Protein AF-0000000067519959 (afdb_homodimer)

Foldseek 3Di:
DPPPVPPVVVVPDDDDDDDADDPPDPDDPVVVVVVVQVVCVVVVHDDDDDDDDDDPVVRVVSVVVVVVVVVVVVD/DPPPVPVVVVVPDDDDDDDADDPPDPDDPVVVVVVVQVVCVVVVHDDDDDDDDDDPVVRVVSVVVVVVVVVVVVD

Solvent-accessible surface area (backbone atoms only — not comparable to full-atom values): 8517 Å² total; per-residue (Å²): 130,84,76,71,71,73,73,67,72,70,56,67,60,32,29,36,34,40,42,36,29,36,35,58,29,64,60,53,70,68,56,47,51,52,55,51,49,50,55,39,48,73,72,62,33,42,78,52,67,48,73,46,79,48,52,69,68,54,46,53,50,51,46,54,50,48,52,53,52,54,56,60,68,76,104,130,84,76,70,71,72,72,66,70,69,54,68,57,34,29,35,33,40,42,37,27,36,35,57,29,63,59,53,70,69,55,46,50,52,55,50,50,51,55,38,48,73,73,62,33,44,80,52,67,48,74,46,80,46,51,68,69,54,48,53,50,52,47,52,51,51,51,52,52,53,57,60,67,77,107

Radius of gyration: 18.95 Å; Cα contacts (8 Å, |Δi|>4): 198; chains: 2; bounding box: 27×70×62 Å

pLDDT: mean 84.11, std 17.25, range [36.34, 96.75]

Secondary structure (DSSP, 8-state):
-------------EEEEEEEEEEEE-S-HHHHHHHHHHHHHHTT-EEEEEEEEE-HHHHHHHHHHHHHHHHHHH-/-------------EEEEEEEEEEEE-S-HHHHHHHHHHHHHHTT-EEEEEEEEE-HHHHHHHHHHHHHHHHHHH-

Organism: Bacillus anthracis (NCBI:txid1392)

Structure (mmCIF, N/CA/C/O backbone):
data_AF-0000000067519959-model_v1
#
loop_
_entity.id
_entity.type
_entity.pdbx_description
1 polymer 'Group-Specific protein'
#
loop_
_atom_site.group_PDB
_atom_site.id
_atom_site.type_symbol
_atom_site.label_atom_id
_at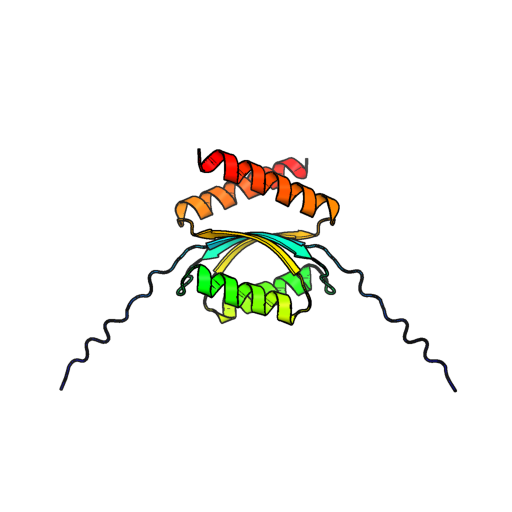om_site.label_alt_id
_atom_site.label_comp_id
_atom_site.label_asym_id
_atom_site.label_entity_id
_atom_site.label_seq_id
_atom_site.pdbx_PDB_ins_code
_atom_site.Cartn_x
_atom_site.Cartn_y
_atom_site.Cartn_z
_atom_site.occupancy
_atom_site.B_iso_or_equiv
_atom_site.auth_seq_id
_atom_site.auth_comp_id
_atom_site.auth_asym_id
_atom_site.auth_atom_id
_atom_site.pdbx_PDB_model_num
ATOM 1 N N . MET A 1 1 ? -1.181 -24.703 -41.594 1 36.34 1 MET A N 1
ATOM 2 C CA . MET A 1 1 ? -1.459 -23.547 -40.75 1 36.34 1 MET A CA 1
ATOM 3 C C . MET A 1 1 ? -0.954 -23.797 -39.312 1 36.34 1 MET A C 1
ATOM 5 O O . MET A 1 1 ? -1.254 -24.812 -38.719 1 36.34 1 MET A O 1
ATOM 9 N N . VAL A 1 2 ? 0.289 -23.375 -39.031 1 45.81 2 VAL A N 1
ATOM 10 C CA . VAL A 1 2 ? 0.974 -23.641 -37.781 1 45.81 2 VAL A CA 1
ATOM 11 C C . VAL A 1 2 ? 0.142 -23.109 -36.625 1 45.81 2 VAL A C 1
ATOM 13 O O . VAL A 1 2 ? -0.231 -21.938 -36.594 1 45.81 2 VAL A O 1
ATOM 16 N N . ARG A 1 3 ? -0.757 -23.906 -36.031 1 43.06 3 ARG A N 1
ATOM 17 C CA . ARG A 1 3 ? -1.477 -23.547 -34.812 1 43.06 3 ARG A CA 1
ATOM 18 C C . ARG A 1 3 ? -0.517 -23.047 -33.75 1 43.06 3 ARG A C 1
ATOM 20 O O . ARG A 1 3 ? 0.298 -23.812 -33.219 1 43.06 3 ARG A O 1
ATOM 27 N N . LYS A 1 4 ? 0.146 -21.922 -33.969 1 47.75 4 LYS A N 1
ATOM 28 C CA . LYS A 1 4 ? 0.887 -21.375 -32.844 1 47.75 4 LYS A CA 1
ATOM 29 C C . LYS A 1 4 ? 0.043 -21.406 -31.578 1 47.75 4 LYS A C 1
ATOM 31 O O . LYS A 1 4 ? -1.058 -20.844 -31.531 1 47.75 4 LYS A O 1
ATOM 36 N N . THR A 1 5 ? -0.086 -22.531 -30.984 1 51.06 5 THR A N 1
ATOM 37 C CA . THR A 1 5 ? -0.683 -22.562 -29.656 1 51.06 5 THR A CA 1
ATOM 38 C C . THR A 1 5 ? -0.149 -21.422 -28.797 1 51.06 5 THR A C 1
ATOM 40 O O . THR A 1 5 ? 1.065 -21.25 -28.672 1 51.06 5 THR A O 1
ATOM 43 N N . PHE A 1 6 ? -0.607 -20.203 -29.016 1 48.59 6 PHE A N 1
ATOM 44 C CA . PHE A 1 6 ? -0.306 -19.125 -28.078 1 48.59 6 PHE A CA 1
ATOM 45 C C . PHE A 1 6 ? -0.328 -19.625 -26.641 1 48.59 6 PHE A C 1
ATOM 47 O O . PHE A 1 6 ? -1.382 -20 -26.125 1 48.59 6 PHE A O 1
ATOM 54 N N . LYS A 1 7 ? 0.5 -20.516 -26.281 1 46.31 7 LYS A N 1
ATOM 55 C CA . LYS A 1 7 ? 0.615 -20.797 -24.859 1 46.31 7 LYS A CA 1
ATOM 56 C C . LYS A 1 7 ? 0.479 -19.531 -24.031 1 46.31 7 LYS A C 1
ATOM 58 O O . LYS A 1 7 ? 1.348 -18.656 -24.062 1 46.31 7 LYS A O 1
ATOM 63 N N . MET A 1 8 ? -0.597 -18.953 -23.984 1 49.78 8 MET A N 1
ATOM 64 C CA . MET A 1 8 ? -0.885 -17.844 -23.078 1 49.78 8 MET A CA 1
ATOM 65 C C . MET A 1 8 ? -0.305 -18.094 -21.703 1 49.78 8 MET A C 1
ATOM 67 O O . MET A 1 8 ? -0.64 -19.078 -21.047 1 49.78 8 MET A O 1
ATOM 71 N N . ARG A 1 9 ? 0.953 -18 -21.625 1 47.34 9 ARG A N 1
ATOM 72 C CA . ARG A 1 9 ? 1.515 -18.016 -20.281 1 47.34 9 ARG A CA 1
ATOM 73 C C . ARG A 1 9 ? 0.597 -17.312 -19.297 1 47.34 9 ARG A C 1
ATOM 75 O O . ARG A 1 9 ? 0.313 -16.125 -19.453 1 47.34 9 ARG A O 1
ATOM 82 N N . VAL A 1 10 ? -0.532 -17.969 -18.984 1 52.34 10 VAL A N 1
ATOM 83 C CA . VAL A 1 10 ? -1.39 -17.391 -17.953 1 52.34 10 VAL A CA 1
ATOM 84 C C . VAL A 1 10 ? -0.539 -16.922 -16.781 1 52.34 10 VAL A C 1
ATOM 86 O O . VAL A 1 10 ? 0.177 -17.719 -16.172 1 52.34 10 VAL A O 1
ATOM 89 N N . SER A 1 11 ? 0.105 -15.844 -17.062 1 58.41 11 SER A N 1
ATOM 90 C CA . SER A 1 11 ? 0.878 -15.289 -15.953 1 58.41 11 SER A CA 1
ATOM 91 C C . SER A 1 11 ? 0.144 -15.453 -14.625 1 58.41 11 SER A C 1
ATOM 93 O O . SER A 1 11 ? -1.071 -15.266 -14.555 1 58.41 11 SER A O 1
ATOM 95 N N . 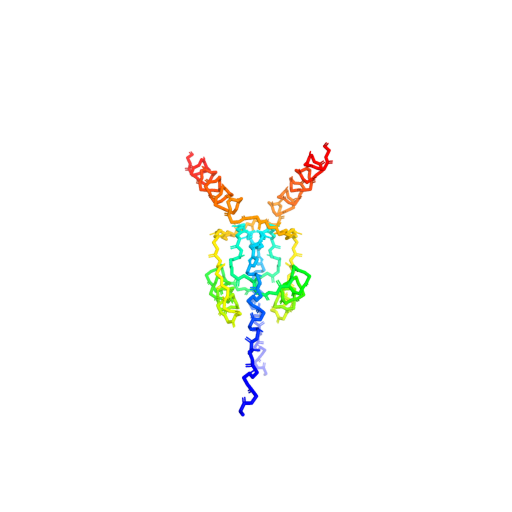LYS A 1 12 ? 0.566 -16.5 -13.875 1 72.5 12 LYS A N 1
ATOM 96 C CA . LYS A 1 12 ? 0.002 -16.75 -12.555 1 72.5 12 LYS A CA 1
ATOM 97 C C . LYS A 1 12 ? -0.206 -15.453 -11.789 1 72.5 12 LYS A C 1
ATOM 99 O O . LYS A 1 12 ? 0.714 -14.641 -11.672 1 72.5 12 LYS A O 1
ATOM 104 N N . ASN A 1 13 ? -1.413 -15.062 -11.656 1 89.06 13 ASN A N 1
ATOM 105 C CA . ASN A 1 13 ? -1.755 -13.891 -10.852 1 89.06 13 ASN A CA 1
ATOM 106 C C . ASN A 1 13 ? -1.28 -14.047 -9.406 1 89.06 13 ASN A C 1
ATOM 108 O O . ASN A 1 13 ? -1.373 -15.133 -8.836 1 89.06 13 ASN A O 1
ATOM 112 N N . ARG A 1 14 ? -0.535 -13.07 -9.023 1 93.75 14 ARG A N 1
ATOM 113 C CA . ARG A 1 14 ? 0.003 -13.055 -7.672 1 93.75 14 ARG A CA 1
ATOM 114 C C . ARG A 1 14 ? -0.76 -12.07 -6.793 1 93.75 14 ARG A C 1
ATOM 116 O O . ARG A 1 14 ? -1.47 -11.195 -7.301 1 93.75 14 ARG A O 1
ATOM 123 N N . THR A 1 15 ? -0.699 -12.391 -5.531 1 96.06 15 THR A N 1
ATOM 124 C CA . THR A 1 15 ? -1.194 -11.477 -4.508 1 96.06 15 THR A CA 1
ATOM 125 C C . THR A 1 15 ? -0.038 -10.875 -3.715 1 96.06 15 THR A C 1
ATOM 127 O O . THR A 1 15 ? 0.8 -11.602 -3.18 1 96.06 15 THR A O 1
ATOM 130 N N . ILE A 1 16 ? -0.036 -9.555 -3.701 1 96.19 16 ILE A N 1
ATOM 131 C CA . ILE A 1 16 ? 1.062 -8.867 -3.027 1 96.19 16 ILE A CA 1
ATOM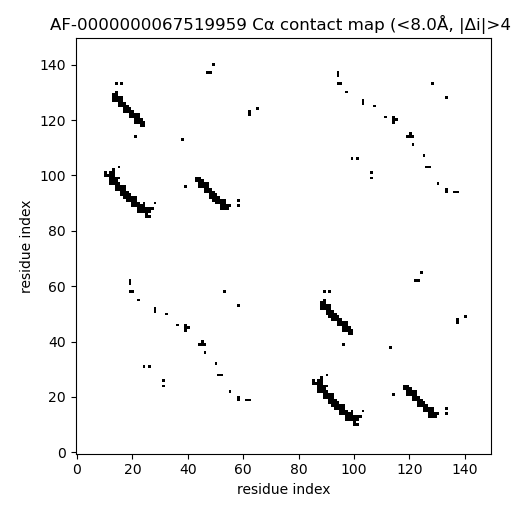 132 C C . ILE A 1 16 ? 0.513 -8.008 -1.891 1 96.19 16 ILE A C 1
ATOM 134 O O . ILE A 1 16 ? -0.435 -7.242 -2.084 1 96.19 16 ILE A O 1
ATOM 138 N N . SER A 1 17 ? 1.067 -8.172 -0.747 1 95.19 17 SER A N 1
ATOM 139 C CA . SER A 1 17 ? 0.707 -7.336 0.392 1 95.19 17 SER A CA 1
ATOM 140 C C . SER A 1 17 ? 1.558 -6.07 0.438 1 95.19 17 SER A C 1
ATOM 142 O O . SER A 1 17 ? 2.742 -6.102 0.102 1 95.19 17 SER A O 1
ATOM 144 N N . ILE A 1 18 ? 0.909 -4.961 0.808 1 94.94 18 ILE A N 1
ATOM 145 C CA . ILE A 1 18 ? 1.596 -3.695 1.041 1 94.94 18 ILE A CA 1
ATOM 146 C C . ILE A 1 18 ? 1.307 -3.203 2.457 1 94.94 18 ILE A C 1
ATOM 148 O O . ILE A 1 18 ? 0.147 -2.998 2.826 1 94.94 18 ILE A O 1
ATOM 152 N N . ASN A 1 19 ? 2.354 -3.076 3.246 1 92.62 19 ASN A N 1
ATOM 153 C CA . ASN A 1 19 ? 2.271 -2.531 4.598 1 92.62 19 ASN A CA 1
ATOM 154 C C . ASN A 1 19 ? 3.33 -1.457 4.832 1 92.62 19 ASN A C 1
ATOM 156 O O . ASN A 1 19 ? 4.527 -1.749 4.832 1 92.62 19 ASN A O 1
ATOM 160 N N . GLY A 1 20 ? 2.805 -0.282 4.973 1 94.06 20 GLY A N 1
ATOM 161 C CA . GLY A 1 20 ? 3.74 0.816 5.156 1 94.06 20 GLY A CA 1
ATOM 162 C C . GLY A 1 20 ? 3.076 2.18 5.109 1 94.06 20 GLY A C 1
ATOM 163 O O . GLY A 1 20 ? 1.878 2.303 5.371 1 94.06 20 GLY A O 1
ATOM 164 N N . SER A 1 21 ? 3.961 3.189 4.891 1 95.62 21 SER A N 1
ATOM 165 C CA . SER A 1 21 ? 3.498 4.57 4.848 1 95.62 21 SER A CA 1
ATOM 166 C C . SER A 1 21 ? 4.121 5.328 3.68 1 95.62 21 SER A C 1
ATOM 168 O O . SER A 1 21 ? 5.285 5.102 3.338 1 95.62 21 SER A O 1
ATOM 170 N N . ILE A 1 22 ? 3.344 6.152 3.092 1 96.38 22 ILE A N 1
ATOM 171 C CA . ILE A 1 22 ? 3.812 7.105 2.09 1 96.38 22 ILE A CA 1
ATOM 172 C C . ILE A 1 22 ? 4.027 8.469 2.738 1 96.38 22 ILE A C 1
ATOM 174 O O . ILE A 1 22 ? 3.113 9.031 3.346 1 96.38 22 ILE A O 1
ATOM 178 N N . LEU A 1 23 ? 5.234 8.984 2.588 1 95.25 23 LEU A N 1
ATOM 179 C CA . LEU A 1 23 ? 5.625 10.25 3.205 1 95.25 23 LEU A CA 1
ATOM 180 C C . LEU A 1 23 ? 5.633 11.375 2.176 1 95.25 23 LEU A C 1
ATOM 182 O O . LEU A 1 23 ? 5.672 11.117 0.971 1 95.25 23 LEU A O 1
ATOM 186 N N . ASP A 1 24 ? 5.539 12.672 2.693 1 94.25 24 ASP A N 1
ATOM 187 C CA . ASP A 1 24 ? 5.656 13.883 1.894 1 94.25 24 ASP A CA 1
ATOM 188 C C . ASP A 1 24 ? 4.527 13.977 0.871 1 94.25 24 ASP A C 1
ATOM 190 O O . ASP A 1 24 ? 4.742 14.422 -0.26 1 94.25 24 ASP A O 1
ATOM 194 N N . VAL A 1 25 ? 3.4 13.523 1.271 1 94.38 25 VAL A N 1
ATOM 195 C CA . VAL A 1 25 ? 2.238 13.594 0.392 1 94.38 25 VAL A CA 1
ATOM 196 C C . VAL A 1 25 ? 1.671 15.008 0.396 1 94.38 25 VAL A C 1
ATOM 198 O O . VAL A 1 25 ? 1.24 15.508 1.438 1 94.38 25 VAL A O 1
ATOM 201 N N . ASP A 1 26 ? 1.649 15.609 -0.728 1 93.38 26 ASP A N 1
ATOM 202 C CA . ASP A 1 26 ? 1.277 17.016 -0.831 1 93.38 26 ASP A CA 1
ATOM 203 C C . ASP A 1 26 ? -0.172 17.172 -1.289 1 93.38 26 ASP A C 1
ATOM 205 O O . ASP A 1 26 ? -0.574 18.234 -1.746 1 93.38 26 ASP A O 1
ATOM 209 N N . VAL A 1 27 ? -0.937 16.109 -1.329 1 93.19 27 VAL A N 1
ATOM 210 C CA . VAL A 1 27 ? -2.35 16.125 -1.693 1 93.19 27 VAL A CA 1
ATOM 211 C C . VAL A 1 27 ? -3.189 15.586 -0.533 1 93.19 27 VAL A C 1
ATOM 213 O O . VAL A 1 27 ? -2.646 15.078 0.449 1 93.19 27 VAL A O 1
ATOM 216 N N . THR A 1 28 ? -4.449 15.742 -0.542 1 93.69 28 THR A N 1
ATOM 217 C CA . THR A 1 28 ? -5.352 15.234 0.483 1 93.69 28 THR A CA 1
ATOM 218 C C . THR A 1 28 ? -5.438 13.711 0.42 1 93.69 28 THR A C 1
ATOM 220 O O . THR A 1 28 ? -5.059 13.102 -0.584 1 93.69 28 THR A O 1
ATOM 223 N N . HIS A 1 29 ? -5.863 13.109 1.526 1 94.44 29 HIS A N 1
ATOM 224 C CA . HIS A 1 29 ? -6.039 11.664 1.583 1 94.44 29 HIS A CA 1
ATOM 225 C C . HIS A 1 29 ? -6.926 11.164 0.446 1 94.44 29 HIS A C 1
ATOM 227 O O . HIS A 1 29 ? -6.629 10.148 -0.178 1 94.44 29 HIS A O 1
ATOM 233 N N . ASP A 1 30 ? -8.039 11.883 0.213 1 94.69 30 ASP A N 1
ATOM 234 C CA . ASP A 1 30 ? -8.969 11.492 -0.844 1 94.69 30 ASP A CA 1
ATOM 235 C C . ASP A 1 30 ? -8.289 11.523 -2.211 1 94.69 30 ASP A C 1
ATOM 237 O O . ASP A 1 30 ? -8.5 10.641 -3.039 1 94.69 30 ASP A O 1
ATOM 241 N N . GLU A 1 31 ? -7.59 12.562 -2.494 1 94.88 31 GLU A N 1
ATOM 242 C CA . GLU A 1 31 ? -6.863 12.672 -3.756 1 94.88 31 GLU A CA 1
ATOM 243 C C . GLU A 1 31 ? -5.832 11.555 -3.896 1 94.88 31 GLU A C 1
ATOM 245 O O . GLU A 1 31 ? -5.648 11.008 -4.984 1 94.88 31 GLU A O 1
ATOM 250 N N . PHE A 1 32 ? -5.156 11.312 -2.805 1 95.94 32 PHE A N 1
ATOM 251 C CA . PHE A 1 32 ? -4.207 10.203 -2.805 1 95.94 32 PHE A CA 1
ATOM 252 C C . PHE A 1 32 ? -4.898 8.898 -3.188 1 95.94 32 PHE A C 1
ATOM 254 O O . PHE A 1 32 ? -4.398 8.148 -4.027 1 95.94 32 PHE A O 1
ATOM 261 N N . LEU A 1 33 ? -5.996 8.625 -2.531 1 95.12 33 LEU A N 1
ATOM 262 C CA . LEU A 1 33 ? -6.73 7.391 -2.785 1 95.12 33 LEU A CA 1
ATOM 263 C C . LEU A 1 33 ? -7.125 7.285 -4.254 1 95.12 33 LEU A C 1
ATOM 265 O O . LEU A 1 33 ? -7.031 6.207 -4.852 1 95.12 33 LEU A O 1
ATOM 269 N N . GLN A 1 34 ? -7.57 8.359 -4.773 1 95.62 34 GLN A N 1
ATOM 270 C CA . GLN A 1 34 ? -7.957 8.367 -6.184 1 95.62 34 GLN A CA 1
ATOM 271 C C . GLN A 1 34 ? -6.766 8.039 -7.082 1 95.62 34 GLN A C 1
ATOM 273 O O . GLN A 1 34 ? -6.875 7.215 -7.992 1 95.62 34 GLN A O 1
ATOM 278 N N . GLU A 1 35 ? -5.637 8.68 -6.895 1 95.94 35 GLU A N 1
ATOM 279 C CA . GLU A 1 35 ? -4.43 8.438 -7.684 1 95.94 35 GLU A CA 1
ATOM 280 C C . GLU A 1 35 ? -3.961 6.988 -7.535 1 95.94 35 GLU A C 1
ATOM 282 O O . GLU A 1 35 ? -3.533 6.367 -8.508 1 95.94 35 GLU A O 1
ATOM 287 N N . PHE A 1 36 ? -4.039 6.5 -6.289 1 96.56 36 PHE A N 1
ATOM 288 C CA . PHE A 1 36 ? -3.611 5.141 -5.988 1 96.56 36 PHE A CA 1
ATOM 289 C C . PHE A 1 36 ? -4.488 4.125 -6.711 1 96.56 36 PHE A C 1
ATOM 291 O O . PHE A 1 36 ? -3.977 3.215 -7.367 1 96.56 36 PHE A O 1
ATOM 298 N N . VAL A 1 37 ? -5.707 4.258 -6.664 1 96.06 37 VAL A N 1
ATOM 299 C CA . VAL A 1 37 ? -6.648 3.336 -7.293 1 96.06 37 VAL A CA 1
ATOM 300 C C . VAL A 1 37 ? -6.512 3.414 -8.812 1 96.06 37 VAL A C 1
ATOM 302 O O . VAL A 1 37 ? -6.586 2.396 -9.5 1 96.06 37 VAL A O 1
ATOM 305 N N . GLU A 1 38 ? -6.375 4.613 -9.289 1 96.5 38 GLU A N 1
ATOM 306 C CA . GLU A 1 38 ? -6.172 4.777 -10.727 1 96.5 38 GLU A CA 1
ATOM 307 C C . GLU A 1 38 ? -4.922 4.035 -11.195 1 96.5 38 GLU A C 1
ATOM 309 O O . GLU A 1 38 ? -4.926 3.414 -12.258 1 96.5 38 GLU A O 1
ATOM 314 N N . TRP A 1 39 ? -3.863 4.141 -10.438 1 96.75 39 TRP A N 1
ATOM 315 C CA . TRP A 1 39 ? -2.629 3.441 -10.781 1 96.75 39 TRP A CA 1
ATOM 316 C C . TRP A 1 39 ? -2.834 1.931 -10.758 1 96.75 39 TRP A C 1
ATOM 318 O O . TRP A 1 39 ? -2.451 1.231 -11.695 1 96.75 39 TRP A O 1
ATOM 328 N N . VAL A 1 40 ? -3.496 1.393 -9.695 1 96.75 40 VAL A N 1
ATOM 329 C CA . VAL A 1 40 ? -3.746 -0.037 -9.539 1 96.75 40 VAL A CA 1
ATOM 330 C C . VAL A 1 40 ? -4.621 -0.538 -10.68 1 96.75 40 VAL A C 1
ATOM 332 O O . VAL A 1 40 ? -4.312 -1.557 -11.305 1 96.75 40 VAL A O 1
ATOM 335 N N . ASP A 1 41 ? -5.625 0.231 -10.953 1 95.62 41 ASP A N 1
ATOM 336 C CA . ASP A 1 41 ? -6.559 -0.137 -12.016 1 95.62 41 ASP A CA 1
ATOM 337 C C . ASP A 1 41 ? -5.871 -0.129 -13.375 1 95.62 41 ASP A C 1
ATOM 339 O O . ASP A 1 41 ? -6.168 -0.966 -14.234 1 95.62 41 ASP A O 1
ATOM 343 N N . SER A 1 42 ? -5.023 0.807 -13.602 1 95.62 42 SER A N 1
ATOM 344 C CA . SER A 1 42 ? -4.344 0.933 -14.883 1 95.62 42 SER A CA 1
ATOM 345 C C . SER A 1 42 ? -3.482 -0.292 -15.18 1 95.62 42 SER A C 1
ATOM 347 O O . SER A 1 42 ? -3.211 -0.604 -16.344 1 95.62 42 SER A O 1
ATOM 349 N N . LYS A 1 43 ? -3.061 -1.006 -14.172 1 94.81 43 LYS A N 1
ATOM 350 C CA . LYS A 1 43 ? -2.244 -2.207 -14.32 1 94.81 43 LYS A CA 1
ATOM 351 C C . LYS A 1 43 ? -3.117 -3.453 -14.445 1 94.81 43 LYS A C 1
ATOM 353 O O . LYS A 1 43 ? -2.617 -4.543 -14.727 1 94.81 43 LYS A O 1
ATOM 358 N N . GLY A 1 44 ? -4.461 -3.248 -14.258 1 95.06 44 GLY A N 1
ATOM 359 C CA . GLY A 1 44 ? -5.375 -4.383 -14.258 1 95.06 44 GLY A CA 1
ATOM 360 C C . GLY A 1 44 ? -5.414 -5.113 -12.93 1 95.06 44 GLY A C 1
ATOM 361 O O . GLY A 1 44 ? -5.789 -6.285 -12.875 1 95.06 44 GLY A O 1
ATOM 362 N N . TRP A 1 45 ? -4.883 -4.477 -11.875 1 96.12 45 TRP A N 1
ATOM 363 C CA . TRP A 1 45 ? -4.848 -5.059 -10.539 1 96.12 45 TRP A CA 1
ATOM 364 C C . TRP A 1 45 ? -6.062 -4.625 -9.727 1 96.12 45 TRP A C 1
ATOM 366 O O . TRP A 1 45 ? -6.949 -3.938 -10.242 1 96.12 45 TRP A O 1
ATOM 376 N N . SER A 1 46 ? -6.172 -5.188 -8.492 1 95.19 46 SER A N 1
ATOM 377 C CA . SER A 1 46 ? -7.207 -4.82 -7.527 1 95.19 46 SER A CA 1
ATOM 378 C C . SER A 1 46 ? -6.621 -4.641 -6.129 1 95.19 46 SER A C 1
ATOM 380 O O . SER A 1 46 ? -5.766 -5.422 -5.703 1 95.19 46 SER A O 1
ATOM 382 N N . PHE A 1 47 ? -7.043 -3.621 -5.469 1 95.5 47 PHE A N 1
ATOM 383 C CA . PHE A 1 47 ? -6.566 -3.336 -4.121 1 95.5 47 PHE A CA 1
ATOM 384 C C . PHE A 1 47 ? -7.641 -3.646 -3.088 1 95.5 47 PHE A C 1
ATOM 386 O O . PHE A 1 47 ? -8.805 -3.27 -3.262 1 95.5 47 PHE A O 1
ATOM 393 N N . MET A 1 48 ? -7.27 -4.418 -2.129 1 93.62 48 MET A N 1
ATOM 394 C CA . MET A 1 48 ? -8.102 -4.695 -0.963 1 93.62 48 MET A CA 1
ATOM 395 C C . MET A 1 48 ? -7.379 -4.328 0.326 1 93.62 48 MET A C 1
ATOM 397 O O . MET A 1 48 ? -6.422 -5 0.721 1 93.62 48 MET A O 1
ATOM 401 N N . GLY A 1 49 ? -7.871 -3.275 0.963 1 92.81 49 GLY A N 1
ATOM 402 C CA . GLY A 1 49 ? -7.207 -2.842 2.182 1 92.81 49 GLY A CA 1
ATOM 403 C C . GLY A 1 49 ? -7.648 -1.467 2.646 1 92.81 49 GLY A C 1
ATOM 404 O O . GLY A 1 49 ? -8.766 -1.039 2.361 1 92.81 49 GLY A O 1
ATOM 405 N N . MET A 1 50 ? -6.77 -0.878 3.438 1 91.94 50 MET A N 1
ATOM 406 C CA . MET A 1 50 ? -7.141 0.392 4.055 1 91.94 50 MET A CA 1
ATOM 407 C C . MET A 1 50 ? -5.992 1.395 3.967 1 91.94 50 MET A C 1
ATOM 409 O O . MET A 1 50 ? -4.824 1.011 4.012 1 91.94 50 MET A O 1
ATOM 413 N N . THR A 1 51 ? -6.422 2.625 3.703 1 94.25 51 THR A N 1
ATOM 414 C CA . THR A 1 51 ? -5.488 3.744 3.791 1 94.25 51 THR A CA 1
ATOM 415 C C . THR A 1 51 ? -5.941 4.738 4.855 1 94.25 51 THR A C 1
ATOM 417 O O . THR A 1 51 ? -7.141 4.93 5.066 1 94.25 51 THR A O 1
ATOM 420 N N . ASP A 1 52 ? -4.996 5.301 5.574 1 93.12 52 ASP A N 1
ATOM 421 C CA . ASP A 1 52 ? -5.316 6.262 6.629 1 93.12 52 ASP A CA 1
ATOM 422 C C . ASP A 1 52 ? -4.246 7.344 6.727 1 93.12 52 ASP A C 1
ATOM 424 O O . ASP A 1 52 ? -3.064 7.082 6.492 1 93.12 52 ASP A O 1
ATOM 428 N N . GLU A 1 53 ? -4.75 8.461 7.012 1 94.38 53 GLU A N 1
ATOM 429 C CA . GLU A 1 53 ? -3.785 9.516 7.305 1 94.38 53 GLU A CA 1
ATOM 430 C C . GLU A 1 53 ? -3.238 9.391 8.719 1 94.38 53 GLU A C 1
ATOM 432 O O . GLU A 1 53 ? -4.004 9.297 9.68 1 94.38 53 GLU A O 1
ATOM 437 N N . ILE A 1 54 ? -1.948 9.398 8.789 1 94 54 ILE A N 1
ATOM 438 C CA . ILE A 1 54 ? -1.333 9.234 10.102 1 94 54 ILE A CA 1
ATOM 439 C C . ILE A 1 54 ? -0.262 10.305 10.305 1 94 54 ILE A C 1
ATOM 441 O O . ILE A 1 54 ? 0.032 11.078 9.391 1 94 54 ILE A O 1
ATOM 445 N N . THR A 1 55 ? 0.233 10.344 11.531 1 93.38 55 THR A N 1
ATOM 446 C CA . THR A 1 55 ? 1.354 11.234 11.82 1 93.38 55 THR A CA 1
ATOM 447 C C . THR A 1 55 ? 2.68 10.555 11.484 1 93.38 55 THR A C 1
ATOM 449 O O . THR A 1 55 ? 2.762 9.328 11.438 1 93.38 55 THR A O 1
ATOM 452 N N . PRO A 1 56 ? 3.648 11.312 11.242 1 90.88 56 PRO A N 1
ATOM 453 C CA . PRO A 1 56 ? 4.969 10.719 11.016 1 90.88 56 PRO A CA 1
ATOM 454 C C . PRO A 1 56 ? 5.414 9.805 12.156 1 90.88 56 PRO A C 1
ATOM 456 O O . PRO A 1 56 ? 6.094 8.805 11.922 1 90.88 56 PRO A O 1
ATOM 459 N N . GLU A 1 57 ? 5.062 10.133 13.391 1 92.31 57 GLU A N 1
ATOM 460 C CA . GLU A 1 57 ? 5.402 9.32 14.555 1 92.31 57 GLU A CA 1
ATOM 461 C C . GLU A 1 57 ? 4.734 7.953 14.492 1 92.31 57 GLU A C 1
ATOM 463 O O . GLU A 1 57 ? 5.363 6.938 14.797 1 92.31 57 GLU A O 1
ATOM 468 N N . GLU A 1 58 ? 3.514 7.945 14.07 1 92.25 58 GLU A N 1
ATOM 469 C CA . GLU A 1 58 ? 2.783 6.691 13.914 1 92.25 58 GLU A CA 1
ATOM 470 C C . GLU A 1 58 ? 3.393 5.832 12.812 1 92.25 58 GLU A C 1
ATOM 472 O O . GLU A 1 58 ? 3.457 4.605 12.938 1 92.25 58 GLU A O 1
ATOM 477 N N . ALA A 1 59 ? 3.809 6.488 11.844 1 92.19 59 ALA A N 1
ATOM 478 C CA . ALA A 1 59 ? 4.434 5.781 10.727 1 92.19 59 ALA A CA 1
ATOM 479 C C . ALA A 1 59 ? 5.715 5.078 11.172 1 92.19 59 ALA A C 1
ATOM 481 O O . ALA A 1 59 ? 5.957 3.928 10.805 1 92.19 59 ALA A O 1
ATOM 482 N N . SER A 1 60 ? 6.469 5.797 11.922 1 92.19 60 SER A N 1
ATOM 483 C CA . SER A 1 60 ? 7.711 5.234 12.438 1 92.19 60 SER A CA 1
ATOM 484 C C . SER A 1 60 ? 7.445 4.035 13.344 1 92.19 60 SER A C 1
ATOM 486 O O . SER A 1 60 ? 8.141 3.023 13.258 1 92.19 60 SER A O 1
ATOM 488 N N . GLN A 1 61 ? 6.492 4.16 14.148 1 90.31 61 GLN A N 1
ATOM 489 C CA . GLN A 1 61 ? 6.129 3.08 15.055 1 90.31 61 GLN A CA 1
ATOM 490 C C . GLN A 1 61 ? 5.625 1.859 14.289 1 90.31 61 GLN A C 1
ATOM 492 O O . GLN A 1 61 ? 5.973 0.725 14.625 1 90.31 61 GLN A O 1
ATOM 497 N N . ASN A 1 62 ? 4.828 2.141 13.305 1 86.69 62 ASN A N 1
ATOM 498 C CA . ASN A 1 62 ? 4.32 1.044 12.492 1 86.69 62 ASN A CA 1
ATOM 499 C C . ASN A 1 62 ? 5.449 0.268 11.828 1 86.69 62 ASN A C 1
ATOM 501 O O . ASN A 1 62 ? 5.387 -0.958 11.711 1 86.69 62 ASN A O 1
ATOM 505 N N . LEU A 1 63 ? 6.418 1.024 11.391 1 86.94 63 LEU A N 1
ATOM 506 C CA . LEU A 1 63 ? 7.562 0.378 10.758 1 86.94 63 LEU A CA 1
ATOM 507 C C . LEU A 1 63 ? 8.297 -0.519 11.742 1 86.94 63 LEU A C 1
ATOM 509 O O . LEU A 1 63 ? 8.641 -1.658 11.422 1 86.94 63 LEU A O 1
ATOM 513 N N . ILE A 1 64 ? 8.539 -0.032 12.836 1 89.56 64 ILE A N 1
ATOM 514 C CA . ILE A 1 64 ? 9.242 -0.776 13.875 1 89.56 64 ILE A CA 1
ATOM 515 C C . ILE A 1 64 ? 8.461 -2.043 14.219 1 89.56 64 ILE A C 1
ATOM 517 O O . ILE A 1 64 ? 9.031 -3.131 14.305 1 89.56 64 ILE A O 1
ATOM 521 N N . ASP A 1 65 ? 7.207 -1.858 14.352 1 85.06 65 ASP A N 1
ATOM 522 C CA . ASP A 1 65 ? 6.359 -3.002 14.672 1 85.06 65 ASP A CA 1
ATOM 523 C C . ASP A 1 65 ? 6.422 -4.059 13.57 1 85.06 65 ASP A C 1
ATOM 525 O O . ASP A 1 65 ? 6.473 -5.258 13.859 1 85.06 65 ASP A O 1
ATOM 529 N N . SER A 1 66 ? 6.453 -3.625 12.367 1 82.69 66 SER A N 1
ATOM 530 C CA . SER A 1 66 ? 6.492 -4.547 11.234 1 82.69 66 SER A CA 1
ATOM 531 C C . SER A 1 66 ? 7.82 -5.293 11.172 1 82.69 66 SER A C 1
ATOM 533 O O . SER A 1 66 ? 7.859 -6.477 10.82 1 82.69 66 SER A O 1
ATOM 535 N N . LEU A 1 67 ? 8.797 -4.562 11.523 1 82.81 67 LEU A N 1
ATOM 536 C CA . LEU A 1 67 ? 10.125 -5.176 11.516 1 82.81 67 LEU A CA 1
ATOM 537 C C . LEU A 1 67 ? 10.234 -6.25 12.586 1 82.81 67 LEU A C 1
ATOM 539 O O . LEU A 1 67 ? 10.812 -7.316 12.352 1 82.81 67 LEU A O 1
ATOM 543 N N . ILE A 1 68 ? 9.727 -6.039 13.641 1 84 68 ILE A N 1
ATOM 544 C CA . ILE A 1 68 ? 9.75 -6.98 14.758 1 84 68 ILE A CA 1
ATOM 545 C C . ILE A 1 68 ? 8.93 -8.219 14.406 1 84 68 ILE A C 1
ATOM 547 O O . ILE A 1 68 ? 9.359 -9.352 14.672 1 84 68 ILE A O 1
ATOM 551 N N . ASP A 1 69 ? 7.777 -7.949 13.82 1 79.19 69 ASP A N 1
ATOM 552 C CA . ASP A 1 69 ? 6.914 -9.055 13.43 1 79.19 69 ASP A CA 1
ATOM 553 C C . ASP A 1 69 ? 7.602 -9.953 12.398 1 79.19 69 ASP A C 1
ATOM 555 O O . ASP A 1 69 ? 7.469 -11.18 12.445 1 79.19 69 ASP A O 1
ATOM 559 N N . GLU A 1 70 ? 8.273 -9.375 11.469 1 77 70 GLU A N 1
ATOM 560 C CA . GLU A 1 70 ? 8.969 -10.125 10.43 1 77 70 GLU A CA 1
ATOM 561 C C . GLU A 1 70 ? 10.102 -10.961 11.016 1 77 70 GLU A C 1
ATOM 563 O O . GLU A 1 70 ? 10.375 -12.062 10.531 1 77 70 GLU A O 1
ATOM 568 N N . LYS A 1 71 ? 10.688 -10.422 11.969 1 79.56 71 LYS A N 1
ATOM 569 C CA . LYS A 1 71 ? 11.758 -11.164 12.625 1 79.56 71 LYS A CA 1
ATOM 570 C C . LYS A 1 71 ? 11.211 -12.375 13.375 1 79.56 71 LYS A C 1
ATOM 572 O O . LYS A 1 71 ? 11.852 -13.43 13.406 1 79.56 71 LYS A O 1
ATOM 577 N N . ASP A 1 72 ? 10.102 -12.25 13.891 1 75.19 72 ASP A N 1
ATOM 578 C CA . ASP A 1 72 ? 9.484 -13.336 14.648 1 75.19 72 ASP A CA 1
ATOM 579 C C . ASP A 1 72 ? 8.984 -14.438 13.719 1 75.19 72 ASP A C 1
ATOM 581 O O . ASP A 1 72 ? 8.93 -15.609 14.117 1 75.19 72 ASP A O 1
ATOM 585 N N . LYS A 1 73 ? 8.586 -14.109 12.555 1 64.56 73 LYS A N 1
ATOM 586 C CA . LYS A 1 73 ? 8.086 -15.086 11.594 1 64.56 73 LYS A CA 1
ATOM 587 C C . LYS A 1 73 ? 9.227 -15.914 11.008 1 64.56 73 LYS A C 1
ATOM 589 O O . LYS A 1 73 ? 9.023 -17.062 10.594 1 64.56 73 LYS A O 1
ATOM 594 N N . LYS A 1 74 ? 10.375 -15.523 10.812 1 63.81 74 LYS A N 1
ATOM 595 C CA . LYS A 1 74 ? 11.523 -16.25 10.289 1 63.81 74 LYS A CA 1
ATOM 596 C C . LYS A 1 74 ? 12.102 -17.203 11.328 1 63.81 74 LYS A C 1
ATOM 598 O O . LYS A 1 74 ? 12.836 -18.141 10.992 1 63.81 74 LYS A O 1
ATOM 603 N N . GLU A 1 75 ? 11.781 -17.109 12.477 1 52.84 75 GLU A N 1
ATOM 604 C CA . GLU A 1 75 ? 12.273 -18.094 13.438 1 52.84 75 GLU A CA 1
ATOM 605 C C . GLU A 1 75 ? 11.25 -19.203 13.656 1 52.84 75 GLU A C 1
ATOM 607 O O . GLU A 1 75 ? 11.617 -20.375 13.75 1 52.84 75 GLU A O 1
ATOM 612 N N . MET B 1 1 ? 6.188 47.219 -8.359 1 36.72 1 MET B N 1
ATOM 613 C CA . MET B 1 1 ? 6.527 45.812 -8.516 1 36.72 1 MET B CA 1
ATOM 614 C C . MET B 1 1 ? 5.758 44.938 -7.52 1 36.72 1 MET B C 1
ATOM 616 O O . MET B 1 1 ? 5.801 45.188 -6.316 1 36.72 1 MET B O 1
ATOM 620 N N . VAL B 1 2 ? 4.531 44.531 -7.852 1 46.06 2 VAL B N 1
ATOM 621 C CA . VAL B 1 2 ? 3.609 43.844 -6.969 1 46.06 2 VAL B CA 1
ATOM 622 C C . VAL B 1 2 ? 4.277 42.562 -6.43 1 46.06 2 VAL B C 1
ATOM 624 O O . VAL B 1 2 ? 4.781 41.75 -7.199 1 46.06 2 VAL B O 1
ATOM 627 N N . ARG B 1 3 ? 4.945 42.625 -5.266 1 43.84 3 ARG B N 1
ATOM 628 C CA . ARG B 1 3 ? 5.477 41.469 -4.57 1 43.84 3 ARG B CA 1
ATOM 629 C C . ARG B 1 3 ? 4.414 40.375 -4.426 1 43.84 3 ARG B C 1
ATOM 631 O O . ARG B 1 3 ? 3.438 40.562 -3.695 1 43.84 3 ARG B O 1
ATOM 638 N N . LYS B 1 4 ? 3.895 39.844 -5.527 1 46.91 4 LYS B N 1
ATOM 639 C CA . LYS B 1 4 ? 3.045 38.688 -5.309 1 46.91 4 LYS B CA 1
ATOM 640 C C . LYS B 1 4 ? 3.703 37.719 -4.348 1 46.91 4 LYS B C 1
ATOM 642 O O . LYS B 1 4 ? 4.82 37.25 -4.594 1 46.91 4 LYS B O 1
ATOM 647 N N . THR B 1 5 ? 3.701 37.969 -3.105 1 49.44 5 THR B N 1
ATOM 648 C CA . THR B 1 5 ? 4.082 36.938 -2.145 1 49.44 5 THR B CA 1
ATOM 649 C C . THR B 1 5 ? 3.494 35.594 -2.541 1 49.44 5 THR B C 1
ATOM 651 O O . THR B 1 5 ? 2.291 35.469 -2.775 1 49.44 5 THR B O 1
ATOM 654 N N . PHE B 1 6 ? 4.043 34.938 -3.523 1 48.09 6 PHE B N 1
ATOM 655 C CA . PHE B 1 6 ? 3.676 33.562 -3.791 1 48.09 6 PHE B CA 1
ATOM 656 C C . PHE B 1 6 ? 3.441 32.812 -2.492 1 48.09 6 PHE B C 1
ATOM 658 O O . PHE B 1 6 ? 4.371 32.594 -1.713 1 48.09 6 PHE B O 1
ATOM 665 N N . LYS B 1 7 ? 2.52 33.188 -1.703 1 46.41 7 LYS B N 1
ATOM 666 C CA . LYS B 1 7 ? 2.146 32.344 -0.584 1 46.41 7 LYS B CA 1
ATOM 667 C C . LYS B 1 7 ? 2.217 30.859 -0.977 1 46.41 7 LYS B C 1
ATOM 669 O O . LYS B 1 7 ? 1.396 30.391 -1.762 1 46.41 7 LYS B O 1
ATOM 674 N N . MET B 1 8 ? 3.334 30.359 -1.232 1 48.88 8 MET B N 1
ATOM 675 C CA . MET B 1 8 ? 3.525 28.922 -1.459 1 48.88 8 MET B CA 1
ATOM 676 C C . MET B 1 8 ? 2.744 28.109 -0.438 1 48.88 8 MET B C 1
ATOM 678 O O . MET B 1 8 ? 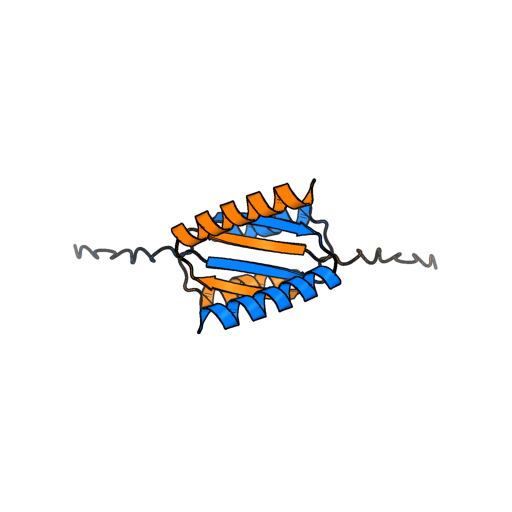3.004 28.188 0.763 1 48.88 8 MET B O 1
ATOM 682 N N . ARG B 1 9 ? 1.51 28.141 -0.615 1 46.72 9 ARG B N 1
ATOM 683 C CA . ARG B 1 9 ? 0.762 27.203 0.212 1 46.72 9 ARG B CA 1
ATOM 684 C C . ARG B 1 9 ? 1.555 25.922 0.434 1 46.72 9 ARG B C 1
ATOM 686 O O . ARG B 1 9 ? 1.883 25.203 -0.522 1 46.72 9 ARG B O 1
ATOM 693 N N . VAL B 1 10 ? 2.611 26.016 1.255 1 51.34 10 VAL B N 1
ATOM 694 C CA . VAL B 1 10 ? 3.338 24.781 1.573 1 51.34 10 VAL B CA 1
ATOM 695 C C . VAL B 1 10 ? 2.35 23.672 1.885 1 51.34 10 VAL B C 1
ATOM 697 O O . VAL B 1 10 ? 1.535 23.781 2.805 1 51.34 10 VAL B O 1
ATOM 700 N N . SER B 1 11 ? 1.741 23.25 0.818 1 57.16 11 SER B N 1
ATOM 701 C CA . SER B 1 11 ? 0.854 22.109 1.021 1 57.16 11 SER B CA 1
ATOM 702 C C . SER B 1 11 ? 1.406 21.156 2.08 1 57.16 11 SER B C 1
ATOM 704 O O . SER B 1 11 ? 2.611 20.906 2.123 1 57.16 11 SER B O 1
ATOM 706 N N . LYS B 1 12 ? 0.878 21.328 3.32 1 70.56 12 LYS B N 1
ATOM 707 C CA . LYS B 1 12 ? 1.265 20.469 4.438 1 70.56 12 LYS B CA 1
ATOM 708 C C . LYS B 1 12 ? 1.435 19.031 3.986 1 70.56 12 LYS B C 1
ATOM 710 O O . LYS B 1 12 ? 0.536 18.453 3.367 1 70.56 12 LYS B O 1
ATOM 715 N N . ASN B 1 13 ? 2.629 18.609 3.887 1 88.75 13 ASN B N 1
ATOM 716 C CA . ASN B 1 13 ? 2.932 17.219 3.572 1 88.75 13 ASN B CA 1
ATOM 717 C C . ASN B 1 13 ? 2.277 16.266 4.57 1 88.75 13 ASN B C 1
ATOM 719 O O . ASN B 1 13 ? 2.234 16.547 5.77 1 88.75 13 ASN B O 1
ATOM 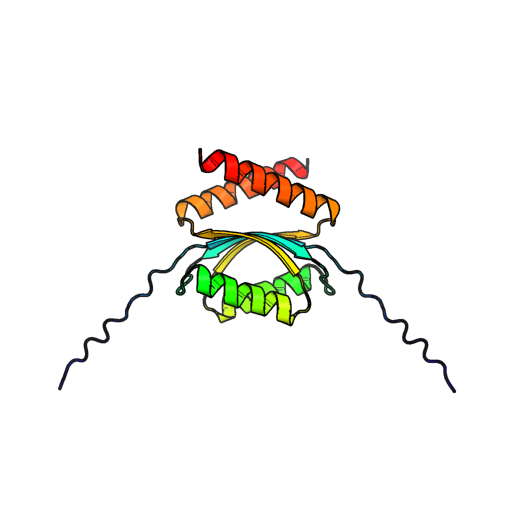723 N N . ARG B 1 14 ? 1.537 15.383 3.996 1 93.69 14 ARG B N 1
ATOM 724 C CA . ARG B 1 14 ? 0.834 14.391 4.797 1 93.69 14 ARG B CA 1
ATOM 725 C C . ARG B 1 14 ? 1.537 13.039 4.727 1 93.69 14 ARG B C 1
ATOM 727 O O . ARG B 1 14 ? 2.355 12.797 3.836 1 93.69 14 ARG B O 1
ATOM 734 N N . THR B 1 15 ? 1.298 12.32 5.785 1 96.12 15 THR B N 1
ATOM 735 C CA . THR B 1 15 ? 1.712 10.922 5.828 1 96.12 15 THR B CA 1
ATOM 736 C C . THR B 1 15 ? 0.502 10 5.75 1 96.12 15 THR B C 1
ATOM 738 O O . THR B 1 15 ? -0.438 10.125 6.539 1 96.12 15 THR B O 1
ATOM 741 N N . ILE B 1 16 ? 0.577 9.109 4.77 1 96.25 16 ILE B N 1
ATOM 742 C CA . ILE B 1 16 ? -0.555 8.219 4.559 1 96.25 16 ILE B CA 1
ATOM 743 C C . ILE B 1 16 ? -0.106 6.77 4.73 1 96.25 16 ILE B C 1
ATOM 745 O O . ILE B 1 16 ? 0.902 6.352 4.156 1 96.25 16 ILE B O 1
ATOM 749 N N . SER B 1 17 ? -0.82 6.055 5.523 1 95.12 17 SER B N 1
ATOM 750 C CA . SER B 1 17 ? -0.558 4.629 5.688 1 95.12 17 SER B CA 1
ATOM 751 C C . SER B 1 17 ? -1.339 3.803 4.668 1 95.12 17 SER B C 1
ATOM 753 O O . SER B 1 17 ? -2.479 4.133 4.336 1 95.12 17 SER B O 1
ATOM 755 N N . ILE B 1 18 ? -0.669 2.762 4.156 1 94.94 18 ILE B N 1
ATOM 756 C CA . ILE B 1 18 ? -1.307 1.785 3.281 1 94.94 18 ILE B CA 1
ATOM 757 C C . ILE B 1 18 ? -1.169 0.387 3.879 1 94.94 18 ILE B C 1
ATOM 759 O O . ILE B 1 18 ? -0.055 -0.09 4.109 1 94.94 18 ILE B O 1
ATOM 763 N N . ASN B 1 19 ? -2.303 -0.229 4.168 1 92.62 19 ASN B N 1
ATOM 764 C CA . ASN B 1 19 ? -2.355 -1.603 4.66 1 92.62 19 ASN B CA 1
ATOM 765 C C . ASN B 1 19 ? -3.373 -2.436 3.887 1 92.62 19 ASN B C 1
ATOM 767 O O . ASN B 1 19 ? -4.574 -2.166 3.945 1 92.62 19 ASN B O 1
ATOM 771 N N . GLY B 1 20 ? -2.799 -3.348 3.17 1 94 20 GLY B N 1
ATOM 772 C CA . GLY B 1 20 ? -3.689 -4.164 2.357 1 94 20 GLY B CA 1
ATOM 773 C C . GLY B 1 20 ? -2.951 -5.07 1.393 1 94 20 GLY B C 1
ATOM 774 O O . GLY B 1 20 ? -1.794 -5.426 1.629 1 94 20 GLY B O 1
ATOM 775 N N . SER B 1 21 ? -3.746 -5.52 0.38 1 95.62 21 SER B N 1
ATOM 776 C CA . SER B 1 21 ? -3.203 -6.426 -0.624 1 95.62 21 SER 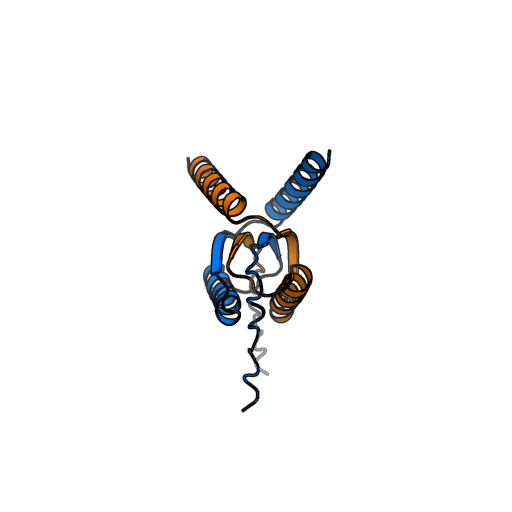B CA 1
ATOM 777 C C . SER B 1 21 ? -3.633 -6.02 -2.029 1 95.62 21 SER B C 1
ATOM 779 O O . SER B 1 21 ? -4.754 -5.547 -2.229 1 95.62 21 SER B O 1
ATOM 781 N N . ILE B 1 22 ? -2.73 -6.16 -2.934 1 96.44 22 ILE B N 1
ATOM 782 C CA . ILE B 1 22 ? -3.016 -6.023 -4.359 1 96.44 22 ILE B CA 1
ATOM 783 C C . ILE B 1 22 ? -3.232 -7.398 -4.98 1 96.44 22 ILE B C 1
ATOM 785 O O . ILE B 1 22 ? -2.369 -8.273 -4.883 1 96.44 22 ILE B O 1
ATOM 789 N N . LEU B 1 23 ? -4.379 -7.566 -5.609 1 95.38 23 LEU B N 1
ATOM 790 C CA . LEU B 1 23 ? -4.766 -8.844 -6.195 1 95.38 23 LEU B CA 1
ATOM 791 C C . LEU B 1 23 ? -4.582 -8.828 -7.707 1 95.38 23 LEU B C 1
ATOM 793 O O . LEU B 1 23 ? -4.48 -7.758 -8.312 1 95.38 23 LEU B O 1
ATOM 797 N N . ASP B 1 24 ? -4.488 -10.078 -8.328 1 94.25 24 ASP B N 1
ATOM 798 C CA . ASP B 1 24 ? -4.434 -10.281 -9.773 1 94.25 24 ASP B CA 1
ATOM 799 C C . ASP B 1 24 ? -3.184 -9.648 -10.375 1 94.25 24 ASP B C 1
ATOM 801 O O . ASP B 1 24 ? -3.232 -9.078 -11.469 1 94.25 24 ASP B O 1
ATOM 805 N N . VAL B 1 25 ? -2.145 -9.719 -9.633 1 94.44 25 VAL B N 1
ATOM 806 C CA . VAL B 1 25 ? -0.879 -9.172 -10.117 1 94.44 25 VAL B CA 1
ATOM 807 C C . VAL B 1 25 ? -0.243 -10.148 -11.109 1 94.44 25 VAL B C 1
ATOM 809 O O . VAL B 1 25 ? 0.086 -11.281 -10.742 1 94.44 25 VAL B O 1
ATOM 812 N N . ASP B 1 26 ? -0.045 -9.703 -12.273 1 93.44 26 ASP B N 1
ATOM 813 C CA . ASP B 1 26 ? 0.413 -10.586 -13.352 1 93.44 26 ASP B CA 1
ATOM 814 C C . ASP B 1 26 ? 1.913 -10.43 -13.586 1 93.44 26 ASP B C 1
ATOM 816 O O . ASP B 1 26 ? 2.426 -10.82 -14.633 1 93.44 26 ASP B O 1
ATOM 820 N N . VAL B 1 27 ? 2.609 -9.734 -12.727 1 93.31 27 VAL B N 1
ATOM 821 C CA . VAL B 1 27 ? 4.055 -9.555 -12.805 1 93.31 27 VAL B CA 1
ATOM 822 C C . VAL B 1 27 ? 4.715 -10.117 -11.547 1 93.31 27 VAL B C 1
ATOM 824 O O . VAL B 1 27 ? 4.027 -10.492 -10.594 1 93.31 27 VAL B O 1
ATOM 827 N N . THR B 1 28 ? 5.973 -10.281 -11.516 1 93.88 28 THR B N 1
ATOM 828 C CA . THR B 1 28 ? 6.715 -10.758 -10.352 1 93.88 28 THR B CA 1
ATOM 829 C C . THR B 1 28 ? 6.727 -9.711 -9.25 1 93.88 28 THR B C 1
ATOM 831 O O . THR B 1 28 ? 6.445 -8.531 -9.5 1 93.88 28 THR B O 1
ATOM 834 N N . HIS B 1 29 ? 6.973 -10.156 -8.016 1 94.5 29 HIS B N 1
ATOM 835 C CA . HIS B 1 29 ? 7.059 -9.25 -6.879 1 94.5 29 HIS B CA 1
ATOM 836 C C . HIS B 1 29 ? 8.055 -8.125 -7.145 1 94.5 29 HIS B C 1
ATOM 838 O O . HIS B 1 29 ? 7.789 -6.969 -6.828 1 94.5 29 HIS B O 1
ATOM 844 N N . ASP B 1 30 ? 9.227 -8.492 -7.691 1 94.81 30 ASP B N 1
ATOM 845 C CA . ASP B 1 30 ? 10.258 -7.5 -7.977 1 94.81 30 ASP B CA 1
ATOM 846 C C . ASP B 1 30 ? 9.758 -6.465 -8.977 1 94.81 30 ASP B C 1
ATOM 848 O O . ASP B 1 30 ? 10.031 -5.27 -8.836 1 94.81 30 ASP B O 1
ATOM 852 N N . GLU B 1 31 ? 9.141 -6.898 -10.031 1 94.88 31 GLU B N 1
ATOM 853 C CA . GLU B 1 31 ? 8.586 -5.988 -11.023 1 94.88 31 GLU B CA 1
ATOM 854 C C . GLU B 1 31 ? 7.523 -5.082 -10.406 1 94.88 31 GLU B C 1
ATOM 856 O O . GLU B 1 31 ? 7.445 -3.896 -10.734 1 94.88 31 GLU B O 1
ATOM 861 N N . PHE B 1 32 ? 6.707 -5.695 -9.586 1 95.88 32 PHE B N 1
ATOM 862 C CA . PHE B 1 32 ? 5.707 -4.902 -8.883 1 95.88 32 PHE B CA 1
ATOM 863 C C . PHE B 1 32 ? 6.371 -3.795 -8.07 1 95.88 32 PHE B C 1
ATOM 865 O O . PHE B 1 32 ? 5.938 -2.641 -8.117 1 95.88 32 PHE B O 1
ATOM 872 N N . LEU B 1 33 ? 7.375 -4.156 -7.297 1 95.19 33 LEU B N 1
ATOM 873 C CA . LEU B 1 33 ? 8.07 -3.191 -6.453 1 95.19 33 LEU B CA 1
ATOM 874 C C . LEU B 1 33 ? 8.633 -2.045 -7.285 1 95.19 33 LEU B C 1
ATOM 876 O O . LEU B 1 33 ? 8.555 -0.882 -6.883 1 95.19 33 LEU B O 1
ATOM 880 N N . GLN B 1 34 ? 9.188 -2.385 -8.375 1 95.62 34 GLN B N 1
ATOM 881 C CA . GLN B 1 34 ? 9.742 -1.359 -9.258 1 95.62 34 GLN B CA 1
ATOM 882 C C . GLN B 1 34 ? 8.656 -0.406 -9.742 1 95.62 34 GLN B C 1
ATOM 884 O O . GLN B 1 34 ? 8.828 0.813 -9.711 1 95.62 34 GLN B O 1
ATOM 889 N N . GLU B 1 35 ? 7.547 -0.925 -10.25 1 95.88 35 GLU B N 1
ATOM 890 C CA . GLU B 1 35 ? 6.434 -0.108 -10.727 1 95.88 35 GLU B CA 1
ATOM 891 C C . GLU B 1 35 ? 5.871 0.766 -9.609 1 95.88 35 GLU B C 1
ATOM 893 O O . GLU B 1 35 ? 5.531 1.929 -9.836 1 95.88 35 GLU B O 1
ATOM 898 N N . PHE B 1 36 ? 5.777 0.162 -8.414 1 96.69 36 PHE B N 1
ATOM 899 C CA . PHE B 1 36 ? 5.242 0.862 -7.254 1 96.69 36 PHE B CA 1
ATOM 900 C C . PHE B 1 36 ? 6.145 2.025 -6.859 1 96.69 36 PHE B C 1
ATOM 902 O O . PHE B 1 36 ? 5.672 3.146 -6.664 1 96.69 36 PHE B O 1
ATOM 909 N N . VAL B 1 37 ? 7.359 1.838 -6.777 1 96.06 37 VAL B N 1
ATOM 910 C CA . VAL B 1 37 ? 8.32 2.865 -6.383 1 96.06 37 VAL B CA 1
ATOM 911 C C . VAL B 1 37 ? 8.375 3.955 -7.453 1 96.06 37 VAL B C 1
ATOM 913 O O . VAL B 1 37 ? 8.477 5.141 -7.133 1 96.06 37 VAL B O 1
ATOM 916 N N . GLU B 1 38 ? 8.352 3.518 -8.672 1 96.56 38 GLU B N 1
ATOM 917 C CA . GLU B 1 38 ? 8.336 4.496 -9.75 1 96.56 38 GLU B CA 1
ATOM 918 C C . GLU B 1 38 ? 7.117 5.406 -9.656 1 96.56 38 GLU B C 1
ATOM 920 O O . GLU B 1 38 ? 7.219 6.613 -9.891 1 96.56 38 GLU B O 1
ATOM 925 N N . TRP B 1 39 ? 5.98 4.828 -9.375 1 96.69 39 TRP B N 1
ATOM 926 C CA . TRP B 1 39 ? 4.762 5.617 -9.227 1 96.69 39 TRP B CA 1
ATOM 927 C C . TRP B 1 39 ? 4.883 6.59 -8.055 1 96.69 39 TRP B C 1
ATOM 929 O O . TRP B 1 39 ? 4.582 7.781 -8.195 1 96.69 39 TRP B O 1
ATOM 939 N N . VAL B 1 40 ? 5.383 6.129 -6.879 1 96.69 40 VAL B N 1
ATOM 940 C CA . VAL B 1 40 ? 5.535 6.941 -5.68 1 96.69 40 VAL B CA 1
ATOM 941 C C . VAL B 1 40 ? 6.516 8.078 -5.949 1 96.69 40 VAL B C 1
ATOM 943 O O . VAL B 1 40 ? 6.23 9.242 -5.633 1 96.69 40 VAL B O 1
ATOM 946 N N . ASP B 1 41 ? 7.586 7.723 -6.582 1 95.69 41 ASP B N 1
ATOM 947 C CA . ASP B 1 41 ? 8.617 8.711 -6.887 1 95.69 41 ASP B CA 1
ATOM 948 C C . ASP B 1 41 ? 8.102 9.758 -7.867 1 95.69 41 ASP B C 1
ATOM 950 O O . ASP B 1 41 ? 8.453 10.938 -7.766 1 95.69 41 ASP B O 1
ATOM 954 N N . SER B 1 42 ? 7.355 9.344 -8.812 1 95.69 42 SER B N 1
ATOM 955 C CA . SER B 1 42 ? 6.84 10.258 -9.828 1 95.69 42 SER B CA 1
ATOM 956 C C . SER B 1 42 ? 5.957 11.336 -9.211 1 95.69 42 SER B C 1
ATOM 958 O O . SER B 1 42 ? 5.812 12.422 -9.766 1 95.69 42 SER B O 1
ATOM 960 N N . LYS B 1 43 ? 5.367 11.07 -8.07 1 94.69 43 LYS B N 1
ATOM 961 C CA . LYS B 1 43 ? 4.512 12.023 -7.367 1 94.69 43 LYS B CA 1
ATOM 962 C C . LYS B 1 43 ? 5.324 12.891 -6.41 1 94.69 43 LYS B C 1
ATOM 964 O O . LYS B 1 43 ? 4.805 13.859 -5.852 1 94.69 43 LYS B O 1
ATOM 969 N N . GLY B 1 44 ? 6.645 12.555 -6.285 1 95.19 44 GLY B N 1
ATOM 970 C CA . GLY B 1 44 ? 7.484 13.25 -5.324 1 95.19 44 GLY B CA 1
ATOM 971 C C . GLY B 1 44 ? 7.316 12.742 -3.904 1 95.19 44 GLY B C 1
ATOM 972 O O . GLY B 1 44 ? 7.609 13.461 -2.945 1 95.19 44 GLY B O 1
ATOM 973 N N . TRP B 1 45 ? 6.695 11.562 -3.76 1 96 45 TRP B N 1
ATOM 974 C CA . TRP B 1 45 ? 6.457 10.953 -2.457 1 96 45 TRP B CA 1
ATOM 975 C C . TRP B 1 45 ? 7.582 9.992 -2.092 1 96 45 TRP B C 1
ATOM 977 O O . TRP B 1 45 ? 8.555 9.859 -2.834 1 96 45 TRP B O 1
ATOM 987 N N . SER B 1 46 ? 7.508 9.445 -0.852 1 95.31 46 SER B N 1
ATOM 988 C CA . SER B 1 46 ? 8.43 8.422 -0.366 1 95.31 46 SER B CA 1
ATOM 989 C C . SER B 1 46 ? 7.688 7.297 0.342 1 95.31 46 SER B C 1
ATOM 991 O O . SER B 1 46 ? 6.746 7.547 1.097 1 95.31 46 SER B O 1
ATOM 993 N N . PHE B 1 47 ? 8.07 6.098 0.073 1 95.56 47 PHE B N 1
ATOM 994 C CA . PHE B 1 47 ? 7.445 4.93 0.68 1 95.56 47 PHE B CA 1
ATOM 995 C C . PHE B 1 47 ? 8.367 4.301 1.72 1 95.56 47 PHE B C 1
ATOM 997 O O . PHE B 1 47 ? 9.562 4.117 1.472 1 95.56 47 PHE B O 1
ATOM 1004 N N . MET B 1 48 ? 7.828 4.121 2.871 1 93.75 48 MET B N 1
ATOM 1005 C CA . MET B 1 48 ? 8.492 3.389 3.943 1 93.75 48 MET B CA 1
ATOM 1006 C C . MET B 1 48 ? 7.633 2.223 4.422 1 93.75 48 MET B C 1
ATOM 1008 O O . MET B 1 48 ? 6.59 2.43 5.047 1 93.75 48 MET B O 1
ATOM 1012 N N . GLY B 1 49 ? 8.117 1.013 4.113 1 92.94 49 GLY B N 1
ATOM 1013 C CA . GLY B 1 49 ? 7.324 -0.144 4.504 1 92.94 49 GLY B CA 1
ATOM 1014 C C . GLY B 1 49 ? 7.777 -1.43 3.84 1 92.94 49 GLY B C 1
ATOM 1015 O O . GLY B 1 49 ? 8.945 -1.566 3.473 1 92.94 49 GLY B O 1
ATOM 1016 N N . MET B 1 50 ? 6.832 -2.34 3.807 1 92.25 50 MET B N 1
ATOM 1017 C CA . MET B 1 50 ? 7.191 -3.668 3.314 1 92.25 50 MET B CA 1
ATOM 1018 C C . MET B 1 50 ? 6.125 -4.195 2.357 1 92.25 50 MET B C 1
ATOM 1020 O O . MET B 1 50 ? 4.938 -3.912 2.523 1 92.25 50 MET B O 1
ATOM 1024 N N . THR B 1 51 ? 6.656 -4.852 1.316 1 94.44 51 THR B N 1
ATOM 1025 C CA . THR B 1 51 ? 5.789 -5.605 0.42 1 94.44 51 THR B CA 1
ATOM 1026 C C . THR B 1 51 ? 6.16 -7.086 0.429 1 94.44 51 THR B C 1
ATOM 1028 O O . THR B 1 51 ? 7.332 -7.438 0.575 1 94.44 51 THR B O 1
ATOM 1031 N N . ASP B 1 52 ? 5.156 -7.941 0.352 1 93.31 52 ASP B N 1
ATOM 1032 C CA . ASP B 1 52 ? 5.395 -9.383 0.365 1 93.31 52 ASP B CA 1
ATOM 1033 C C . ASP B 1 52 ? 4.387 -10.109 -0.517 1 93.31 52 ASP B C 1
ATOM 1035 O O . ASP B 1 52 ? 3.232 -9.688 -0.629 1 93.31 52 ASP B O 1
ATOM 1039 N N . GLU B 1 53 ? 4.918 -11.109 -1.101 1 94.44 53 GLU B N 1
ATOM 1040 C CA . GLU B 1 53 ? 3.984 -11.977 -1.817 1 94.44 53 GLU B CA 1
ATOM 1041 C C . GLU B 1 53 ? 3.258 -12.914 -0.861 1 94.44 53 GLU B C 1
ATOM 1043 O O . GLU B 1 53 ? 3.891 -13.617 -0.07 1 94.44 53 GLU B O 1
ATOM 1048 N N . ILE B 1 54 ? 1.972 -12.898 -0.987 1 94.06 54 ILE B N 1
ATOM 1049 C CA . ILE B 1 54 ? 1.189 -13.727 -0.08 1 94.06 54 ILE B CA 1
ATOM 1050 C C . ILE B 1 54 ? 0.158 -14.531 -0.874 1 94.06 54 ILE B C 1
ATOM 1052 O O . ILE B 1 54 ? 0.018 -14.344 -2.084 1 94.06 54 ILE B O 1
ATOM 1056 N N . THR B 1 55 ? -0.476 -15.438 -0.166 1 93.38 55 THR B N 1
ATOM 1057 C CA . THR B 1 55 ? -1.573 -16.172 -0.781 1 93.38 55 THR B CA 1
ATOM 1058 C C . THR B 1 55 ? -2.883 -15.398 -0.656 1 93.38 55 THR B C 1
ATOM 1060 O O . THR B 1 55 ? -3.023 -14.547 0.22 1 93.38 55 THR B O 1
ATOM 1063 N N . PRO B 1 56 ? -3.777 -15.672 -1.506 1 90.94 56 PRO B N 1
ATOM 1064 C CA . PRO B 1 56 ? -5.09 -15.031 -1.378 1 90.94 56 PRO B CA 1
ATOM 1065 C C . PRO B 1 56 ? -5.719 -15.25 -0.005 1 90.94 56 PRO B C 1
ATOM 1067 O O . PRO B 1 56 ? -6.418 -14.375 0.503 1 90.94 56 PRO B O 1
ATOM 1070 N N . GLU B 1 57 ? -5.512 -16.406 0.597 1 92.31 57 GLU B N 1
ATOM 1071 C CA . GLU B 1 57 ? -6.039 -16.719 1.921 1 92.31 57 GLU B CA 1
ATOM 1072 C C . GLU B 1 57 ? -5.449 -15.805 2.984 1 92.31 57 GLU B C 1
ATOM 1074 O O . GLU B 1 57 ? -6.164 -15.32 3.863 1 92.31 57 GLU B O 1
ATOM 1079 N N . GLU B 1 58 ? -4.18 -15.562 2.875 1 92.12 58 GLU B N 1
ATOM 1080 C CA . GLU B 1 58 ? -3.508 -14.656 3.803 1 92.12 58 GLU B CA 1
ATOM 1081 C C . GLU B 1 58 ? -4.023 -13.227 3.645 1 92.12 58 GLU B C 1
ATOM 1083 O O . GLU B 1 58 ? -4.168 -12.508 4.633 1 92.12 58 GLU B O 1
ATOM 1088 N N . ALA B 1 59 ? -4.281 -12.914 2.475 1 92 59 ALA B N 1
ATOM 1089 C CA . ALA B 1 59 ? -4.797 -11.578 2.193 1 92 59 ALA B CA 1
ATOM 1090 C C . ALA B 1 59 ? -6.16 -11.367 2.844 1 92 59 ALA B C 1
ATOM 1092 O O . ALA B 1 59 ? -6.422 -10.312 3.428 1 92 59 ALA B O 1
ATOM 1093 N N . SER B 1 60 ? -6.973 -12.375 2.717 1 92.12 60 SER B N 1
ATOM 1094 C CA . SER B 1 60 ? -8.305 -12.312 3.316 1 92.12 60 SER B CA 1
ATOM 1095 C C . SER B 1 60 ? -8.219 -12.211 4.836 1 92.12 60 SER B C 1
ATOM 1097 O O . SER B 1 60 ? -8.969 -11.445 5.453 1 92.12 60 SER B O 1
ATOM 1099 N N . GLN B 1 61 ? -7.359 -12.93 5.383 1 90.25 61 GLN B N 1
ATOM 1100 C CA . GLN B 1 61 ? -7.176 -12.914 6.828 1 90.25 61 GLN B CA 1
ATOM 1101 C C . GLN B 1 61 ? -6.652 -11.562 7.301 1 90.25 61 GLN B C 1
ATOM 1103 O O . GLN B 1 61 ? -7.105 -11.039 8.32 1 90.25 61 GLN B O 1
ATOM 1108 N N . ASN B 1 62 ? -5.723 -11.07 6.531 1 86.56 62 ASN B N 1
ATOM 1109 C CA . ASN B 1 62 ? -5.18 -9.766 6.879 1 86.56 62 ASN B CA 1
ATOM 1110 C C . ASN B 1 62 ? -6.262 -8.688 6.879 1 86.56 62 ASN B C 1
ATOM 1112 O O . ASN B 1 62 ? -6.254 -7.793 7.727 1 86.56 62 ASN B O 1
ATOM 1116 N N . LEU B 1 63 ? -7.125 -8.805 5.922 1 86.56 63 LEU B N 1
ATOM 1117 C CA . LEU B 1 63 ? -8.219 -7.844 5.848 1 86.56 63 LEU B CA 1
ATOM 1118 C C . LEU B 1 63 ? -9.117 -7.949 7.074 1 86.56 63 LEU B C 1
ATOM 1120 O O . LEU B 1 63 ? -9.484 -6.93 7.668 1 86.56 63 LEU B O 1
ATOM 1124 N N . ILE B 1 64 ? -9.461 -9.07 7.395 1 89.19 64 ILE B N 1
ATOM 1125 C CA . ILE B 1 64 ? -10.328 -9.312 8.539 1 89.19 64 ILE B CA 1
ATOM 1126 C C . ILE B 1 64 ? -9.672 -8.766 9.812 1 89.19 64 ILE B C 1
ATOM 11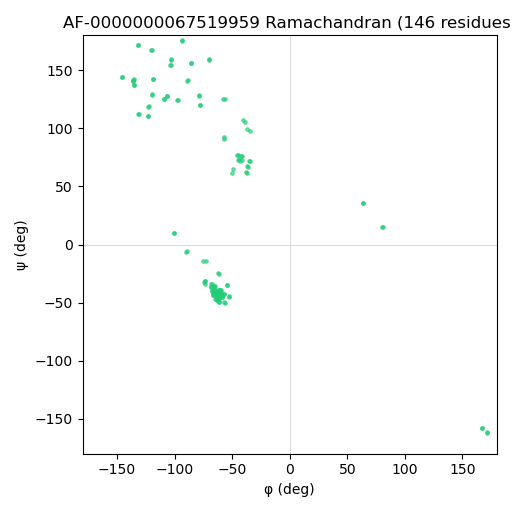28 O O . ILE B 1 64 ? -10.312 -8.078 10.602 1 89.19 64 ILE B O 1
ATOM 1132 N N . ASP B 1 65 ? -8.438 -9.062 9.906 1 84.69 65 ASP B N 1
ATOM 1133 C CA . ASP B 1 65 ? -7.707 -8.586 11.078 1 84.69 65 ASP B CA 1
ATOM 1134 C C . ASP B 1 65 ? -7.691 -7.062 11.133 1 84.69 65 ASP B C 1
ATOM 1136 O O . ASP B 1 65 ? -7.848 -6.473 12.203 1 84.69 65 ASP B O 1
ATOM 1140 N N . SER B 1 66 ? -7.543 -6.449 10.008 1 82.56 66 SER B N 1
ATOM 1141 C CA . SER B 1 66 ? -7.496 -4.992 9.945 1 82.56 66 SER B CA 1
ATOM 1142 C C . SER B 1 66 ? -8.852 -4.379 10.297 1 82.56 66 SER B C 1
ATOM 1144 O O . SER B 1 66 ? -8.914 -3.33 10.945 1 82.56 66 SER B O 1
ATOM 1146 N N . LEU B 1 67 ? -9.82 -5.074 9.859 1 82.5 67 LEU B N 1
ATOM 1147 C CA . LEU B 1 67 ? -11.164 -4.59 10.141 1 82.5 67 LEU B CA 1
ATOM 1148 C C . LEU B 1 67 ? -11.469 -4.668 11.633 1 82.5 67 LEU B C 1
ATOM 1150 O O . LEU B 1 67 ? -12.07 -3.752 12.203 1 82.5 67 LEU B O 1
ATOM 1154 N N . ILE B 1 68 ? -11.094 -5.609 12.242 1 83.62 68 ILE B N 1
ATOM 1155 C CA . ILE B 1 68 ? -11.312 -5.816 13.664 1 83.62 68 ILE B CA 1
ATOM 1156 C C . ILE B 1 68 ? -10.531 -4.777 14.469 1 83.62 68 ILE B C 1
ATOM 1158 O O . ILE B 1 68 ? -11.055 -4.199 15.422 1 83.62 68 ILE B O 1
ATOM 1162 N N . ASP B 1 69 ? -9.297 -4.59 14.016 1 79.06 69 ASP B N 1
ATOM 1163 C CA . ASP B 1 69 ? -8.453 -3.605 14.695 1 79.06 69 ASP B CA 1
ATOM 1164 C C . ASP B 1 69 ? -9.062 -2.209 14.602 1 79.06 69 ASP B C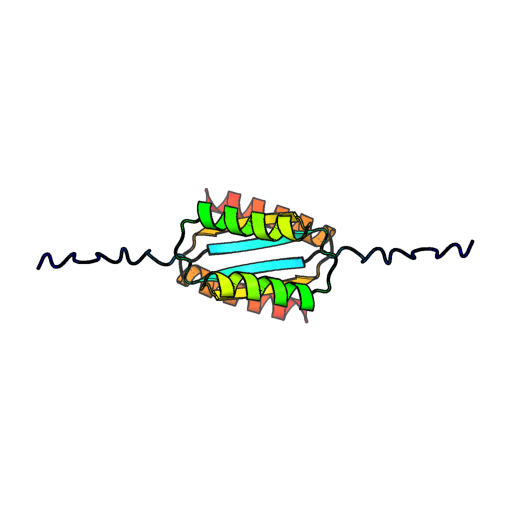 1
ATOM 1166 O O . ASP B 1 69 ? -9.008 -1.437 15.562 1 79.06 69 ASP B O 1
ATOM 1170 N N . GLU B 1 70 ? -9.594 -1.853 13.492 1 76.44 70 GLU B N 1
ATOM 1171 C CA . GLU B 1 70 ? -10.195 -0.541 13.273 1 76.44 70 GLU B CA 1
ATOM 1172 C C . GLU B 1 70 ? -11.445 -0.361 14.141 1 76.44 70 GLU B C 1
ATOM 1174 O O . GLU B 1 70 ? -11.727 0.743 14.609 1 76.44 70 GLU B O 1
ATOM 1179 N N . LYS B 1 71 ? -12.094 -1.407 14.281 1 79.25 71 LYS B N 1
ATOM 1180 C CA . LYS B 1 71 ? -13.281 -1.352 15.125 1 79.25 71 LYS B CA 1
ATOM 1181 C C . LYS B 1 71 ? -12.906 -1.125 16.594 1 79.25 71 LYS B C 1
ATOM 1183 O O . LYS B 1 71 ? -13.602 -0.413 17.312 1 79.25 71 LYS B O 1
ATOM 1188 N N . ASP B 1 72 ? -11.859 -1.643 16.969 1 75.19 72 ASP B N 1
ATOM 1189 C CA . ASP B 1 72 ? -11.406 -1.519 18.359 1 75.19 72 ASP B CA 1
ATOM 1190 C C . ASP B 1 72 ? -10.875 -0.115 18.641 1 75.19 72 ASP B C 1
ATOM 1192 O O . ASP B 1 72 ? -10.945 0.37 19.766 1 75.19 72 ASP B O 1
ATOM 1196 N N . LYS B 1 73 ? -10.32 0.503 17.688 1 64.44 73 LYS B N 1
ATOM 1197 C CA . LYS B 1 73 ? -9.766 1.846 17.859 1 64.44 73 LYS B CA 1
ATOM 1198 C C . LYS B 1 73 ? -10.883 2.887 17.953 1 64.44 73 LYS B C 1
ATOM 1200 O O . LYS B 1 73 ? -10.703 3.941 18.562 1 64.44 73 LYS B O 1
ATOM 1205 N N . LYS B 1 74 ? -11.977 2.891 17.375 1 64.31 74 LYS B N 1
ATOM 1206 C CA . LYS B 1 74 ? -13.094 3.828 17.422 1 64.31 74 LYS B CA 1
ATOM 1207 C C . LYS B 1 74 ? -13.859 3.719 18.734 1 64.31 74 LYS B C 1
ATOM 1209 O O . LYS B 1 74 ? -14.625 4.617 19.094 1 64.31 74 LYS B O 1
ATOM 1214 N N . GLU B 1 75 ? -13.656 2.76 19.422 1 53.47 75 GLU B N 1
ATOM 1215 C CA . GLU B 1 75 ? -14.328 2.732 20.719 1 53.47 75 GLU B CA 1
ATOM 1216 C C . GLU B 1 75 ? -13.422 3.285 21.828 1 53.47 75 GLU B C 1
ATOM 1218 O O . GLU B 1 75 ? -13.875 4.027 22.688 1 53.47 75 GLU B O 1
#

Sequence (150 aa):
MVRKTFKMRVSKNRTISINGSILDVDVTHDEFLQEFVEWVDSKGWSFMGMTDEITPEEASQNLIDSLIDEKDKKEMVRKTFKMRVSKNRTISINGSILDVDVTHDEFLQEFVEWVDSKGWSFMGMTDEITPEEASQNLIDSLIDEKDKKE